Protein AF-A0A7S1SR36-F1 (afdb_monomer_lite)

Radius of gyration: 16.46 Å; chains: 1; bounding box: 47×17×50 Å

Structure (mmCIF, N/CA/C/O backbone):
data_AF-A0A7S1SR36-F1
#
_entry.id   AF-A0A7S1SR36-F1
#
loop_
_atom_site.group_PDB
_atom_site.id
_atom_site.type_symbol
_atom_site.label_atom_id
_atom_site.label_alt_id
_atom_site.label_comp_id
_atom_site.label_asym_id
_atom_site.label_entity_id
_atom_site.label_seq_id
_atom_site.pdbx_PDB_ins_code
_atom_site.Cartn_x
_atom_site.Cartn_y
_atom_site.Cartn_z
_atom_site.occupancy
_atom_site.B_iso_or_equiv
_atom_site.auth_seq_id
_atom_site.auth_comp_id
_atom_site.auth_asym_id
_atom_site.auth_atom_id
_atom_site.pdbx_PDB_model_num
ATOM 1 N N . ALA A 1 1 ? 13.743 -4.620 -22.579 1.00 56.44 1 ALA A N 1
ATOM 2 C CA . ALA A 1 1 ? 13.782 -4.910 -21.128 1.00 56.44 1 ALA A CA 1
ATOM 3 C C . ALA A 1 1 ? 13.180 -3.791 -20.261 1.00 56.44 1 ALA A C 1
ATOM 5 O O . ALA A 1 1 ? 12.606 -4.103 -19.230 1.00 56.44 1 ALA A O 1
ATOM 6 N N . SER A 1 2 ? 13.239 -2.511 -20.659 1.00 65.25 2 SER A N 1
ATOM 7 C CA . SER A 1 2 ? 12.809 -1.382 -19.806 1.00 65.25 2 SER A CA 1
ATOM 8 C C . SER A 1 2 ? 11.296 -1.246 -19.577 1.00 65.25 2 SER A C 1
ATOM 10 O O . SER A 1 2 ? 10.887 -0.747 -18.538 1.00 65.25 2 SER A O 1
ATOM 12 N N . VAL A 1 3 ? 10.448 -1.720 -20.499 1.00 70.69 3 VAL A N 1
ATOM 13 C CA . VAL A 1 3 ? 8.979 -1.575 -20.384 1.00 70.69 3 VAL A CA 1
ATOM 14 C C . VAL A 1 3 ? 8.396 -2.400 -19.229 1.00 70.69 3 VAL A C 1
ATOM 16 O O . VAL A 1 3 ? 7.473 -1.946 -18.558 1.00 70.69 3 VAL A O 1
ATOM 19 N N . GLY A 1 4 ? 8.970 -3.574 -18.939 1.00 77.50 4 GLY A N 1
ATOM 20 C CA . GLY A 1 4 ? 8.522 -4.421 -17.827 1.00 77.50 4 GLY A CA 1
ATOM 21 C C . GLY A 1 4 ? 8.720 -3.753 -16.465 1.00 77.50 4 GLY A C 1
ATOM 22 O O . GLY A 1 4 ? 7.802 -3.724 -15.653 1.00 77.50 4 GLY A O 1
ATOM 23 N N . TRP A 1 5 ? 9.880 -3.128 -16.248 1.00 78.06 5 TRP A N 1
ATOM 24 C CA . TRP A 1 5 ? 10.190 -2.417 -15.002 1.00 78.06 5 TRP A CA 1
ATOM 25 C C . TRP A 1 5 ? 9.323 -1.175 -14.789 1.00 78.06 5 TRP A C 1
ATOM 27 O O . TRP A 1 5 ? 8.958 -0.867 -13.658 1.00 78.06 5 TRP A O 1
ATOM 37 N N . ILE A 1 6 ? 8.928 -0.502 -15.873 1.00 78.50 6 ILE A N 1
ATOM 38 C CA . ILE A 1 6 ? 7.980 0.618 -15.811 1.00 78.50 6 ILE A CA 1
ATOM 39 C C . ILE A 1 6 ? 6.616 0.128 -15.316 1.00 78.50 6 ILE A C 1
ATOM 41 O O . ILE A 1 6 ? 6.017 0.760 -14.451 1.00 78.50 6 ILE A O 1
ATOM 45 N N . PHE A 1 7 ? 6.141 -1.017 -15.813 1.00 78.88 7 PHE A N 1
ATOM 46 C CA . PHE A 1 7 ? 4.869 -1.590 -15.375 1.00 78.88 7 PHE A CA 1
ATOM 47 C C . PHE A 1 7 ? 4.915 -2.057 -13.911 1.00 78.88 7 PHE A C 1
ATOM 49 O O . PHE A 1 7 ? 3.986 -1.795 -13.152 1.00 78.88 7 PHE A O 1
ATOM 56 N N . VAL A 1 8 ? 6.017 -2.684 -13.485 1.00 81.62 8 VAL A N 1
ATOM 57 C CA . VAL A 1 8 ? 6.217 -3.096 -12.083 1.00 81.62 8 VAL A CA 1
ATOM 58 C C . VAL A 1 8 ? 6.257 -1.885 -11.149 1.00 81.62 8 VAL A C 1
ATOM 60 O O . VAL A 1 8 ? 5.604 -1.909 -10.107 1.00 81.62 8 VAL A O 1
ATOM 63 N N . ASN A 1 9 ? 6.949 -0.805 -11.527 1.00 83.94 9 ASN A N 1
ATOM 64 C CA . ASN A 1 9 ? 6.946 0.426 -10.737 1.00 83.94 9 ASN A CA 1
ATOM 65 C C . ASN A 1 9 ? 5.551 1.058 -10.675 1.00 83.94 9 ASN A C 1
ATOM 67 O O . ASN A 1 9 ? 5.115 1.463 -9.601 1.00 83.94 9 ASN A O 1
ATOM 71 N N . LEU A 1 10 ? 4.840 1.100 -11.807 1.00 81.00 10 LEU A N 1
ATOM 72 C CA . LEU A 1 10 ? 3.485 1.640 -11.886 1.00 81.00 10 LEU A CA 1
ATOM 73 C C . LEU A 1 10 ? 2.566 0.921 -10.893 1.00 81.00 10 LEU A C 1
ATOM 75 O O . LEU A 1 10 ? 1.945 1.555 -10.044 1.00 81.00 10 LEU A O 1
ATOM 79 N N . VAL A 1 11 ? 2.524 -0.409 -10.964 1.00 82.19 11 VAL A N 1
ATOM 80 C CA . VAL A 1 11 ? 1.702 -1.234 -10.073 1.00 82.19 11 VAL A CA 1
ATOM 81 C C . VAL A 1 11 ? 2.157 -1.093 -8.619 1.00 82.19 11 VAL A C 1
ATOM 83 O O . VAL A 1 11 ? 1.322 -0.917 -7.734 1.00 82.19 11 VAL A O 1
ATOM 86 N N . GLY A 1 12 ? 3.468 -1.098 -8.365 1.00 83.50 12 GLY A N 1
ATOM 87 C CA . GLY A 1 12 ? 4.027 -0.896 -7.030 1.00 83.50 12 GLY A CA 1
ATOM 88 C C . GLY A 1 12 ? 3.593 0.433 -6.413 1.00 83.50 12 GLY A C 1
ATOM 89 O O . GLY A 1 12 ? 3.144 0.465 -5.269 1.00 83.50 12 GLY A O 1
ATOM 90 N N . SER A 1 13 ? 3.640 1.515 -7.187 1.00 83.75 13 SER A N 1
ATOM 91 C CA . SER A 1 13 ? 3.282 2.855 -6.727 1.00 83.75 13 SER A CA 1
ATOM 92 C C . SER A 1 13 ? 1.775 3.007 -6.482 1.00 83.75 13 SER A C 1
ATOM 94 O O . SER A 1 13 ? 1.371 3.680 -5.526 1.00 83.75 13 SER A O 1
ATOM 96 N N . VAL A 1 14 ? 0.929 2.317 -7.268 1.00 85.06 14 VAL A N 1
ATOM 97 C CA . VAL A 1 14 ? -0.511 2.177 -6.971 1.00 85.06 14 VAL A CA 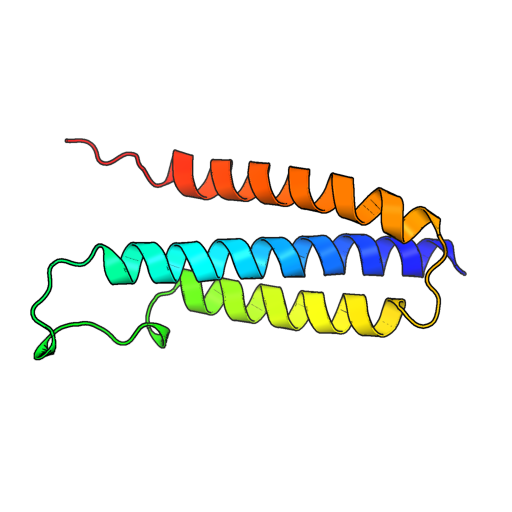1
ATOM 98 C C . VAL A 1 14 ? -0.701 1.481 -5.632 1.00 85.06 14 VAL A C 1
ATOM 100 O O . VAL A 1 14 ? -1.403 2.004 -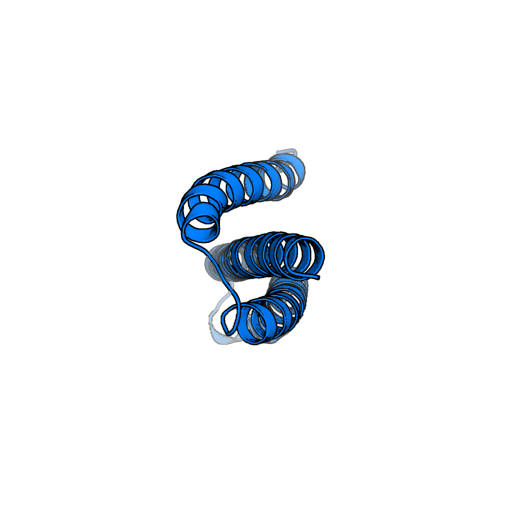4.771 1.00 85.06 14 VAL A O 1
ATOM 103 N N . CYS A 1 15 ? -0.038 0.347 -5.411 1.00 86.38 15 CYS A N 1
ATOM 104 C CA . CYS A 1 15 ? -0.130 -0.384 -4.150 1.00 86.38 15 CYS A CA 1
ATOM 105 C C . CYS A 1 15 ? 0.340 0.458 -2.953 1.00 86.38 15 CYS A C 1
ATOM 107 O O . CYS A 1 15 ? -0.334 0.477 -1.929 1.00 86.38 15 CYS A O 1
ATOM 109 N N . VAL A 1 16 ? 1.430 1.219 -3.075 1.00 88.38 16 VAL A N 1
ATOM 110 C CA . VAL A 1 16 ? 1.899 2.128 -2.011 1.00 88.38 16 VAL A CA 1
ATOM 111 C C . VAL A 1 16 ? 0.830 3.163 -1.656 1.00 88.38 16 VAL A C 1
ATOM 113 O O . VAL A 1 16 ? 0.469 3.299 -0.486 1.00 88.38 16 VAL A O 1
ATOM 116 N N . ASN A 1 17 ? 0.284 3.858 -2.655 1.00 86.56 17 ASN A N 1
ATOM 117 C CA . ASN A 1 17 ? -0.731 4.889 -2.438 1.00 86.56 17 ASN A CA 1
ATOM 118 C C . ASN A 1 17 ? -2.031 4.314 -1.860 1.00 86.56 17 ASN A C 1
ATOM 120 O O . ASN A 1 17 ? -2.602 4.871 -0.918 1.00 86.56 17 ASN A O 1
ATOM 124 N N . LEU A 1 18 ? -2.478 3.166 -2.375 1.00 85.44 18 LEU A N 1
ATOM 125 C CA . LEU A 1 18 ? -3.628 2.440 -1.843 1.00 85.44 18 LEU A CA 1
ATOM 126 C C . LEU A 1 18 ? -3.399 1.997 -0.400 1.00 85.44 18 LEU A C 1
ATOM 128 O O . LEU A 1 18 ? -4.261 2.217 0.445 1.00 85.44 18 LEU A O 1
ATOM 132 N N . GLY A 1 19 ? -2.235 1.421 -0.103 1.00 85.38 19 GLY A N 1
ATOM 133 C CA . GLY A 1 19 ? -1.863 0.987 1.237 1.00 85.38 19 GLY A CA 1
ATOM 134 C C . GLY A 1 19 ? -1.907 2.142 2.236 1.00 85.38 19 GLY A C 1
ATOM 135 O O . GLY A 1 19 ? -2.508 2.010 3.301 1.00 85.38 19 GLY A O 1
ATOM 136 N N . GLN A 1 20 ? -1.374 3.313 1.869 1.00 86.06 20 GLN A N 1
ATOM 137 C CA . GLN A 1 20 ? -1.449 4.517 2.705 1.00 86.06 20 GLN A CA 1
ATOM 138 C C . GLN A 1 20 ? -2.883 5.004 2.913 1.00 86.06 20 GLN A C 1
ATOM 140 O O . GLN A 1 20 ? -3.258 5.331 4.039 1.00 86.06 20 GLN A O 1
ATOM 145 N N . ASN A 1 21 ? -3.699 5.021 1.861 1.00 85.19 21 ASN A N 1
ATOM 146 C CA . ASN A 1 21 ? -5.105 5.404 1.960 1.00 85.19 21 ASN A CA 1
ATOM 147 C C . ASN A 1 21 ? -5.893 4.437 2.862 1.00 85.19 21 ASN A C 1
ATOM 149 O O . ASN A 1 21 ? -6.657 4.868 3.723 1.00 85.19 21 ASN A O 1
ATOM 153 N N . VAL A 1 22 ? -5.651 3.133 2.748 1.00 84.06 22 VAL A N 1
ATOM 154 C CA . VAL A 1 22 ? -6.286 2.103 3.581 1.00 84.06 22 VAL A CA 1
ATOM 155 C C . VAL A 1 22 ? -5.817 2.177 5.044 1.00 84.06 22 VAL A C 1
ATOM 157 O O . VAL A 1 22 ? -6.640 2.073 5.955 1.00 84.06 22 VAL A O 1
ATOM 160 N N . MET A 1 23 ? -4.530 2.436 5.300 1.00 85.56 23 MET A N 1
ATOM 161 C CA . MET A 1 23 ? -4.026 2.687 6.659 1.00 85.56 23 MET A CA 1
ATOM 162 C C . MET A 1 23 ? -4.671 3.933 7.279 1.00 85.56 23 MET A C 1
ATOM 164 O O . MET A 1 23 ? -5.100 3.886 8.433 1.00 85.56 23 MET A O 1
ATOM 168 N N . LYS A 1 24 ? -4.810 5.020 6.504 1.00 82.62 24 LYS A N 1
ATOM 169 C CA . LYS A 1 24 ? -5.526 6.235 6.931 1.00 82.62 24 LYS A CA 1
ATOM 170 C C . LYS A 1 24 ? -6.994 5.954 7.247 1.00 82.62 24 LYS A C 1
ATOM 172 O O . LYS A 1 24 ? -7.494 6.469 8.241 1.00 82.62 24 LYS A O 1
ATOM 177 N N . LEU A 1 25 ? -7.674 5.109 6.466 1.00 81.69 25 LEU A N 1
ATOM 178 C CA . LEU A 1 25 ? -9.040 4.676 6.783 1.00 81.69 25 LEU A CA 1
ATOM 179 C C . LEU A 1 25 ? -9.102 3.936 8.118 1.00 81.69 25 LEU A C 1
ATOM 181 O O . LEU A 1 25 ? -9.978 4.219 8.928 1.00 81.69 25 LEU A O 1
ATOM 185 N N . GLY A 1 26 ? -8.175 3.001 8.347 1.00 80.69 26 GLY A N 1
ATOM 186 C CA . GLY A 1 26 ? -8.072 2.275 9.611 1.00 80.69 26 GLY A CA 1
ATOM 187 C C . GLY A 1 26 ? -7.878 3.220 10.798 1.00 80.69 26 GLY A C 1
ATOM 188 O O . GLY A 1 26 ? -8.563 3.072 11.804 1.00 80.69 26 GLY A O 1
ATOM 189 N N . HIS A 1 27 ? -7.023 4.238 10.648 1.00 81.50 27 HIS A N 1
ATOM 190 C CA . HIS A 1 27 ? -6.848 5.289 11.652 1.00 81.50 27 HIS A CA 1
ATOM 191 C C . HIS A 1 27 ? -8.109 6.127 11.867 1.00 81.50 27 HIS A C 1
ATOM 193 O O . HIS A 1 27 ? -8.451 6.406 13.009 1.00 81.50 27 HIS A O 1
ATOM 199 N N . ASN A 1 28 ? -8.818 6.505 10.802 1.00 81.44 28 ASN A N 1
ATOM 200 C CA . ASN A 1 28 ? -10.037 7.299 10.930 1.00 81.44 28 ASN A CA 1
ATOM 201 C C . ASN A 1 28 ? -11.158 6.509 11.620 1.00 81.44 28 ASN A C 1
ATOM 203 O O . ASN A 1 28 ? -11.816 7.044 12.500 1.00 81.44 28 ASN A O 1
ATOM 207 N N . LYS A 1 29 ? -11.324 5.222 11.280 1.00 75.69 29 LYS A N 1
ATOM 208 C CA . LYS A 1 29 ? -12.267 4.323 11.967 1.00 75.69 29 LYS A CA 1
ATOM 209 C C . LYS A 1 29 ? -11.886 4.109 13.431 1.00 75.69 29 LYS A C 1
ATOM 211 O O . LYS A 1 29 ? -12.763 4.053 14.278 1.00 75.69 29 LYS A O 1
ATOM 216 N N . TRP A 1 30 ? -10.591 3.997 13.729 1.00 77.75 30 TRP A N 1
ATOM 217 C CA . TRP A 1 30 ? -10.105 3.914 15.106 1.00 77.75 30 TRP A CA 1
ATOM 218 C C . TRP A 1 30 ? -10.404 5.190 15.899 1.00 77.75 30 TRP A C 1
ATOM 220 O O . TRP A 1 30 ? -10.843 5.111 17.039 1.00 77.75 30 TRP A O 1
ATOM 230 N N . ALA A 1 31 ? -10.193 6.357 15.286 1.00 77.88 31 ALA A N 1
ATOM 231 C CA . ALA A 1 31 ? -10.435 7.654 15.909 1.00 77.88 31 ALA A CA 1
ATOM 232 C C . ALA A 1 31 ? -11.931 7.948 16.122 1.00 77.88 31 ALA A C 1
ATOM 234 O O . ALA A 1 31 ? -12.279 8.649 17.066 1.00 77.88 31 ALA A O 1
ATOM 235 N N . GLU A 1 32 ? -12.800 7.407 15.264 1.00 77.62 32 GLU A N 1
ATOM 236 C CA . GLU A 1 32 ? -14.264 7.541 15.336 1.00 77.62 32 GLU A CA 1
ATOM 237 C C . GLU A 1 32 ? -14.905 6.603 16.379 1.00 77.62 32 GLU A C 1
ATOM 239 O O . GLU A 1 32 ? -16.074 6.766 16.714 1.00 77.62 32 GLU A O 1
ATOM 244 N N . LEU A 1 33 ? -14.158 5.644 16.944 1.00 77.25 33 LEU A N 1
ATOM 245 C CA . LEU A 1 33 ? -14.641 4.841 18.070 1.00 77.25 33 LEU A CA 1
ATOM 246 C C . LEU A 1 33 ? -14.719 5.711 19.337 1.00 77.25 33 LEU A C 1
ATOM 248 O O . LEU A 1 33 ? -13.710 6.000 19.989 1.00 77.25 33 LEU A O 1
ATOM 252 N N . GLU A 1 34 ? -15.941 6.071 19.729 1.00 71.69 34 GLU A N 1
ATOM 253 C CA . GLU A 1 34 ? -16.281 6.725 21.004 1.00 71.69 34 GLU A CA 1
ATOM 254 C C . GLU A 1 34 ? -16.175 5.757 22.202 1.00 71.69 34 GLU A C 1
ATOM 256 O O . GLU A 1 34 ? -17.037 5.711 23.074 1.00 71.69 34 GLU A O 1
ATOM 261 N N . LEU A 1 35 ? -15.122 4.937 22.240 1.00 76.81 35 LEU A N 1
ATOM 262 C CA . LEU A 1 35 ? -14.843 4.045 23.362 1.00 76.81 35 LEU A CA 1
ATOM 263 C C . LEU A 1 35 ? -13.973 4.757 24.411 1.00 76.81 35 LEU A C 1
ATOM 265 O O . LEU A 1 35 ? -13.076 5.522 24.019 1.00 76.81 35 LEU A O 1
ATOM 269 N N . PRO A 1 36 ? -14.186 4.481 25.716 1.00 75.50 36 PRO A N 1
ATOM 270 C CA . PRO A 1 36 ? -13.277 4.889 26.784 1.00 75.50 36 PRO A CA 1
ATOM 271 C C . PRO A 1 36 ? -11.847 4.441 26.464 1.00 75.50 36 PRO A C 1
ATOM 273 O O . PRO A 1 36 ? -11.653 3.361 25.907 1.00 75.50 36 PRO A O 1
ATOM 276 N N . GLU A 1 37 ? -10.840 5.247 26.811 1.00 74.31 37 GLU A N 1
ATOM 277 C CA . GLU A 1 37 ? -9.434 4.989 26.443 1.00 74.31 37 GLU A CA 1
ATOM 278 C C . GLU A 1 37 ? -8.936 3.596 26.876 1.00 74.31 37 GLU A C 1
ATOM 280 O O . GLU A 1 37 ? -8.124 2.993 26.177 1.00 74.31 37 GLU A O 1
ATOM 285 N N . GLU A 1 38 ? -9.496 3.051 27.959 1.00 75.12 38 GLU A N 1
ATOM 286 C CA . GLU A 1 38 ? -9.182 1.726 28.507 1.00 75.12 38 GLU A CA 1
ATOM 287 C C . GLU A 1 38 ? -9.716 0.554 27.654 1.00 75.12 38 GLU A C 1
ATOM 289 O O . GLU A 1 38 ? -9.089 -0.502 27.591 1.00 75.12 38 GLU A O 1
ATOM 294 N N . GLU A 1 39 ? -10.831 0.742 26.937 1.00 75.38 39 GLU A N 1
ATOM 295 C CA . GLU A 1 39 ? -11.451 -0.283 26.077 1.00 75.38 39 GLU A CA 1
ATOM 296 C C . GLU A 1 39 ? -11.083 -0.128 24.594 1.00 75.38 39 GLU A C 1
ATOM 298 O O . GLU A 1 39 ? -11.471 -0.952 23.757 1.00 75.38 39 GLU A O 1
ATOM 303 N N . ARG A 1 40 ? -10.334 0.923 24.229 1.00 73.50 40 ARG A N 1
ATOM 304 C CA . ARG A 1 40 ? -9.973 1.175 22.832 1.00 73.50 40 ARG A CA 1
ATOM 305 C C . ARG A 1 40 ? -9.102 0.038 22.290 1.00 73.50 40 ARG A C 1
ATOM 307 O O . ARG A 1 40 ? -7.978 -0.163 22.756 1.00 73.50 40 ARG A O 1
ATOM 314 N N . PRO A 1 41 ? -9.560 -0.685 21.250 1.00 73.19 41 PRO A N 1
ATOM 315 C CA . PRO A 1 41 ? -8.775 -1.757 20.670 1.00 73.19 41 PRO A CA 1
ATOM 316 C C . PRO A 1 41 ? -7.515 -1.187 20.025 1.00 73.19 41 PRO A C 1
ATOM 318 O O . PRO A 1 41 ? -7.505 -0.090 19.461 1.00 73.19 41 PRO A O 1
ATOM 321 N N . ASN A 1 42 ? -6.436 -1.959 20.077 1.00 77.31 42 ASN A N 1
ATOM 322 C CA . ASN A 1 42 ? -5.171 -1.551 19.490 1.00 77.31 42 ASN A CA 1
ATOM 323 C C . ASN A 1 42 ? -5.339 -1.371 17.971 1.00 77.31 42 ASN A C 1
ATOM 325 O O . ASN A 1 42 ? -5.907 -2.235 17.302 1.00 77.31 42 ASN A O 1
ATOM 329 N N . ILE A 1 43 ? -4.812 -0.285 17.400 1.00 73.06 43 ILE A N 1
ATOM 330 C CA . ILE A 1 43 ? -4.991 0.053 15.973 1.00 73.06 43 ILE A CA 1
ATOM 331 C C . ILE A 1 43 ? -4.490 -1.053 15.036 1.00 73.06 43 ILE A C 1
ATOM 333 O O . ILE A 1 43 ? -5.017 -1.273 13.947 1.00 73.06 43 ILE A O 1
ATOM 337 N N . LYS A 1 44 ? -3.510 -1.822 15.524 1.00 71.62 44 LYS A N 1
ATOM 338 C CA . LYS A 1 44 ? -2.947 -2.997 14.863 1.00 71.62 44 LYS A CA 1
ATOM 339 C C . LYS A 1 44 ? -3.963 -4.130 14.688 1.00 71.62 44 LYS A C 1
ATOM 341 O O . LYS A 1 44 ? -3.790 -4.935 13.786 1.00 71.62 44 LYS A O 1
ATOM 346 N N . CYS A 1 45 ? -5.008 -4.213 15.504 1.00 69.94 45 CYS A N 1
ATOM 347 C CA . CYS A 1 45 ? -6.048 -5.237 15.379 1.00 69.94 45 CYS A CA 1
ATOM 348 C C . CYS A 1 45 ? -7.095 -4.890 14.308 1.00 69.94 45 CYS A C 1
ATOM 350 O O . CYS A 1 45 ? -7.886 -5.749 13.919 1.00 69.94 45 CYS A O 1
ATOM 352 N N . ILE A 1 46 ? -7.104 -3.653 13.797 1.00 77.56 46 ILE A N 1
ATOM 353 C CA . ILE A 1 46 ? -8.033 -3.244 12.745 1.00 77.56 46 ILE A CA 1
ATOM 354 C C . ILE A 1 46 ? -7.612 -3.891 11.429 1.00 77.56 46 ILE A C 1
ATOM 356 O O . ILE A 1 46 ? -6.539 -3.625 10.883 1.00 77.56 46 ILE A O 1
ATOM 360 N N . ARG A 1 47 ? -8.498 -4.728 10.886 1.00 73.00 47 ARG A N 1
ATOM 361 C CA . ARG A 1 47 ? -8.234 -5.508 9.673 1.00 73.00 47 ARG A CA 1
ATOM 362 C C . ARG A 1 47 ? -7.908 -4.627 8.467 1.00 73.00 47 ARG A C 1
ATOM 364 O O . ARG A 1 47 ? -7.007 -4.962 7.707 1.00 73.00 47 ARG A O 1
ATOM 371 N N . GLN A 1 48 ? -8.575 -3.481 8.323 1.00 76.62 48 GLN A N 1
ATOM 372 C CA . GLN A 1 48 ? -8.268 -2.513 7.269 1.00 76.62 48 GLN A CA 1
ATOM 373 C C . GLN A 1 48 ? -6.835 -1.983 7.408 1.00 76.62 48 GLN A C 1
ATOM 375 O O . GLN A 1 48 ? -6.104 -1.958 6.428 1.00 76.62 4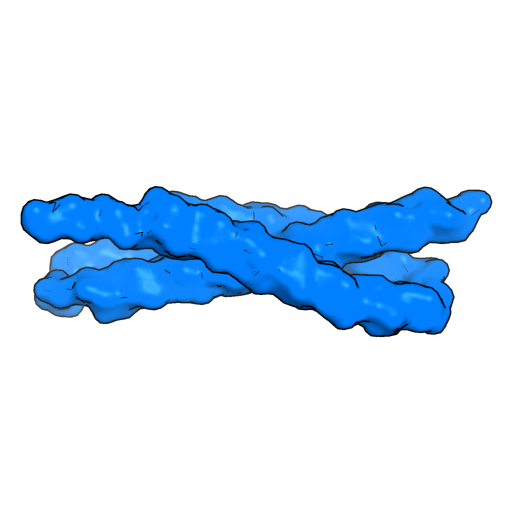8 GLN A O 1
ATOM 380 N N . TRP A 1 49 ? -6.389 -1.645 8.620 1.00 81.38 49 TRP A N 1
ATOM 381 C CA . TRP A 1 49 ? -5.029 -1.156 8.851 1.00 81.38 49 TRP A CA 1
ATOM 382 C C . TRP A 1 49 ? -3.968 -2.212 8.508 1.00 81.38 49 TRP A C 1
ATOM 384 O O . TRP A 1 49 ? -3.024 -1.910 7.782 1.00 81.38 49 TRP A O 1
ATOM 394 N N . GLN A 1 50 ? -4.171 -3.466 8.929 1.00 82.19 50 GLN A N 1
ATOM 395 C CA . GLN A 1 50 ? -3.286 -4.592 8.595 1.00 82.19 50 GLN A CA 1
ATOM 396 C C . GLN A 1 50 ? -3.172 -4.818 7.082 1.00 82.19 50 GLN A C 1
ATOM 398 O O . GLN A 1 50 ? -2.069 -4.944 6.552 1.00 82.19 50 GLN A O 1
ATOM 403 N N . ILE A 1 51 ? -4.305 -4.809 6.371 1.00 83.00 51 ILE A N 1
ATOM 404 C CA . ILE A 1 51 ? -4.325 -4.930 4.907 1.00 83.00 51 ILE A CA 1
ATOM 405 C C . ILE A 1 51 ? -3.558 -3.764 4.271 1.00 83.00 51 ILE A C 1
ATOM 407 O O . ILE A 1 51 ? -2.743 -3.980 3.376 1.00 83.00 51 ILE A O 1
ATOM 411 N N . GLY A 1 52 ? -3.761 -2.540 4.767 1.00 83.56 52 GLY A N 1
ATOM 412 C CA . GLY A 1 52 ? -3.042 -1.357 4.300 1.00 83.56 52 GLY A CA 1
ATOM 413 C C . GLY A 1 52 ? -1.525 -1.476 4.462 1.00 83.56 52 GLY A C 1
ATOM 414 O O . GLY A 1 52 ? -0.795 -1.167 3.524 1.00 83.56 52 GLY A O 1
ATOM 415 N N . VAL A 1 53 ? -1.052 -1.988 5.603 1.00 85.44 53 VAL A N 1
ATOM 416 C CA . VAL A 1 53 ? 0.380 -2.213 5.874 1.00 85.44 53 VAL A CA 1
ATOM 417 C C . VAL A 1 53 ? 0.976 -3.245 4.914 1.00 85.44 53 VAL A C 1
ATOM 419 O O . VAL A 1 53 ? 2.026 -2.995 4.322 1.00 85.44 53 VAL A O 1
ATOM 422 N N . VAL A 1 54 ? 0.308 -4.383 4.706 1.00 88.00 54 VAL A N 1
ATOM 423 C CA . VAL A 1 54 ? 0.799 -5.442 3.803 1.00 88.00 54 VAL A CA 1
ATOM 424 C C . VAL A 1 54 ? 0.879 -4.943 2.357 1.00 88.00 54 VAL A C 1
ATOM 426 O O . VAL A 1 54 ? 1.882 -5.157 1.669 1.00 88.00 54 VAL A O 1
ATOM 429 N N . VAL A 1 55 ? -0.150 -4.231 1.895 1.00 86.38 55 VAL A N 1
ATOM 430 C CA . VAL A 1 55 ? -0.203 -3.663 0.539 1.00 86.38 55 VAL A CA 1
ATOM 431 C C . VAL A 1 55 ? 0.829 -2.538 0.364 1.00 86.38 55 VAL A C 1
ATOM 433 O O . VAL A 1 55 ? 1.485 -2.458 -0.673 1.00 86.38 55 VAL A O 1
ATOM 436 N N . PHE A 1 56 ? 1.047 -1.718 1.395 1.00 87.44 56 PHE A N 1
ATOM 437 C CA . PHE A 1 56 ? 2.058 -0.661 1.386 1.00 87.44 56 PHE A CA 1
ATOM 438 C C . PHE A 1 56 ? 3.482 -1.215 1.295 1.00 87.44 56 PHE A C 1
ATOM 440 O O . PHE A 1 56 ? 4.259 -0.768 0.454 1.00 87.44 56 PHE A O 1
ATOM 447 N N . ILE A 1 57 ? 3.826 -2.203 2.128 1.00 88.50 57 ILE A N 1
ATOM 448 C CA . ILE A 1 57 ? 5.175 -2.785 2.148 1.00 88.50 57 ILE A CA 1
ATOM 449 C C . ILE A 1 57 ? 5.458 -3.519 0.835 1.00 88.50 57 ILE A C 1
ATOM 451 O O . ILE A 1 57 ? 6.503 -3.298 0.225 1.00 88.50 57 ILE A O 1
ATOM 455 N N . SER A 1 58 ? 4.520 -4.345 0.362 1.00 86.88 58 SER A N 1
ATOM 456 C CA . SER A 1 58 ? 4.685 -5.071 -0.905 1.00 86.88 58 SER A CA 1
ATOM 457 C C . SER A 1 58 ? 4.828 -4.126 -2.104 1.00 86.88 58 SER A C 1
ATOM 459 O O . SER A 1 58 ? 5.737 -4.299 -2.919 1.00 86.88 58 SER A O 1
ATOM 461 N N . GLY A 1 59 ? 4.002 -3.077 -2.176 1.00 84.69 59 GLY A N 1
ATOM 462 C CA . GLY A 1 59 ? 4.127 -2.031 -3.190 1.00 84.69 59 GLY A CA 1
ATOM 463 C C . GLY A 1 59 ? 5.445 -1.262 -3.086 1.00 84.69 59 GLY A C 1
ATOM 464 O O . GLY A 1 59 ? 6.082 -0.978 -4.101 1.00 84.69 59 GLY A O 1
ATOM 465 N N . GLY A 1 60 ? 5.884 -0.957 -1.863 1.00 84.81 60 GLY A N 1
ATOM 466 C CA . GLY A 1 60 ? 7.109 -0.208 -1.592 1.00 84.81 60 GLY A CA 1
ATOM 467 C C . GLY A 1 60 ? 8.350 -0.942 -2.080 1.00 84.81 60 GLY A C 1
ATOM 468 O O . GLY A 1 60 ? 9.177 -0.351 -2.769 1.00 84.81 60 GLY A O 1
ATOM 469 N N . VAL A 1 61 ? 8.438 -2.248 -1.815 1.00 87.31 61 VAL A N 1
ATOM 470 C CA . VAL A 1 61 ? 9.537 -3.095 -2.301 1.00 87.31 61 VAL A CA 1
ATOM 471 C C . VAL A 1 61 ? 9.551 -3.155 -3.832 1.00 87.31 61 VAL A C 1
ATOM 473 O O . VAL A 1 61 ? 10.596 -2.939 -4.443 1.00 87.31 61 VAL A O 1
ATOM 476 N N . ALA A 1 62 ? 8.397 -3.373 -4.472 1.00 84.00 62 ALA A N 1
ATOM 477 C CA . ALA A 1 62 ? 8.298 -3.425 -5.935 1.00 84.00 62 ALA A CA 1
ATOM 478 C C . ALA A 1 62 ? 8.689 -2.092 -6.604 1.00 84.00 62 ALA A C 1
ATOM 480 O O . ALA A 1 62 ? 9.387 -2.067 -7.624 1.00 84.00 62 ALA A O 1
ATOM 481 N N . THR A 1 63 ? 8.283 -0.973 -6.001 1.00 83.31 63 THR A N 1
ATOM 482 C CA . THR A 1 63 ? 8.613 0.374 -6.481 1.00 83.31 63 THR A CA 1
ATOM 483 C C . THR A 1 63 ? 10.103 0.667 -6.297 1.00 83.31 63 THR A C 1
ATOM 485 O O . THR A 1 63 ? 10.752 1.142 -7.228 1.00 83.31 63 THR A O 1
ATOM 488 N N . PHE A 1 64 ? 10.667 0.311 -5.137 1.00 82.88 64 PHE A N 1
ATOM 489 C CA . PHE A 1 64 ? 12.081 0.500 -4.811 1.00 82.88 64 PHE A CA 1
ATOM 490 C C . PHE A 1 64 ? 13.009 -0.248 -5.770 1.00 82.88 64 PHE A C 1
ATOM 492 O O . PHE A 1 64 ? 13.936 0.348 -6.313 1.00 82.88 64 PHE A O 1
ATOM 499 N N . LEU A 1 65 ? 12.705 -1.516 -6.065 1.00 83.06 65 LEU A N 1
ATOM 500 C CA . LEU A 1 65 ? 13.460 -2.312 -7.040 1.00 83.06 65 LEU A CA 1
ATOM 501 C C . LEU A 1 65 ? 13.436 -1.700 -8.447 1.00 83.06 65 LEU A C 1
ATOM 503 O O . LEU A 1 65 ? 14.373 -1.874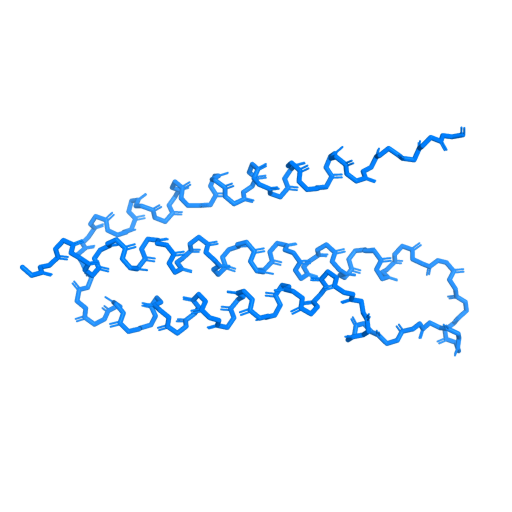 -9.222 1.00 83.06 65 LEU A O 1
ATOM 507 N N . SER A 1 66 ? 12.383 -0.954 -8.770 1.00 77.56 66 SER A N 1
ATOM 508 C CA . SER A 1 66 ? 12.200 -0.382 -10.100 1.00 77.56 66 SER A CA 1
ATOM 509 C C . SER A 1 66 ? 12.758 1.045 -10.237 1.00 77.56 66 SER A C 1
ATOM 511 O O . SER A 1 66 ? 13.003 1.492 -11.357 1.00 77.56 66 SER A O 1
ATOM 513 N N . PHE A 1 67 ? 13.009 1.762 -9.132 1.00 71.62 67 PHE A N 1
ATOM 514 C CA . PHE A 1 67 ? 13.562 3.126 -9.167 1.00 71.62 67 PHE A CA 1
ATOM 515 C C . PHE A 1 67 ? 14.986 3.192 -9.728 1.00 71.62 67 PHE A C 1
ATOM 517 O O . PHE A 1 67 ? 15.334 4.192 -10.351 1.00 71.62 67 PHE A O 1
ATOM 524 N N . GLY A 1 68 ? 15.778 2.122 -9.597 1.00 73.69 68 GLY A N 1
ATOM 525 C CA . GLY A 1 68 ? 17.122 2.046 -10.186 1.00 73.69 68 GLY A CA 1
ATOM 526 C C . GLY A 1 68 ? 17.151 2.126 -11.719 1.00 73.69 68 GLY A C 1
ATOM 527 O O . GLY A 1 68 ? 18.213 2.330 -12.297 1.00 73.69 68 GLY A O 1
ATOM 528 N N . TYR A 1 69 ? 15.994 1.998 -12.380 1.00 68.75 69 TYR A N 1
ATOM 529 C CA . TYR A 1 69 ? 15.869 1.947 -13.838 1.00 68.75 69 TYR A CA 1
ATOM 530 C C . TYR A 1 69 ? 14.813 2.915 -14.399 1.00 68.75 69 TYR A C 1
ATOM 532 O O . TYR A 1 69 ? 14.438 2.800 -15.568 1.00 68.75 69 TYR A O 1
ATOM 540 N N . ALA A 1 70 ? 14.289 3.838 -13.585 1.00 62.22 70 ALA A N 1
ATOM 541 C CA . ALA A 1 70 ? 13.085 4.593 -13.920 1.00 62.22 70 ALA A CA 1
ATOM 542 C C . ALA A 1 70 ? 13.343 5.841 -14.800 1.00 62.22 70 ALA A C 1
ATOM 544 O O . ALA A 1 70 ? 14.077 6.740 -14.392 1.00 62.22 70 ALA A O 1
ATOM 545 N N . PRO A 1 71 ? 12.700 5.949 -15.980 1.00 65.50 71 PRO A N 1
ATOM 546 C CA . PRO A 1 71 ? 12.755 7.135 -16.838 1.00 65.50 71 PRO A CA 1
ATOM 547 C C . PRO A 1 71 ? 11.735 8.222 -16.437 1.00 65.50 71 PRO A C 1
ATOM 549 O O . PRO A 1 71 ? 10.781 7.961 -15.709 1.00 65.50 71 PRO A O 1
ATOM 552 N N . GLN A 1 72 ? 11.888 9.436 -16.984 1.00 68.25 72 GLN A N 1
ATOM 553 C CA . GLN A 1 72 ? 11.058 10.630 -16.710 1.00 68.25 72 GLN A CA 1
ATOM 554 C C . GLN A 1 72 ? 9.536 10.410 -16.847 1.00 68.25 72 GLN A C 1
ATOM 556 O O . GLN A 1 72 ? 8.747 11.049 -16.152 1.00 68.25 72 GLN A O 1
ATOM 561 N N . SER A 1 73 ? 9.101 9.484 -17.707 1.00 72.25 73 SER A N 1
ATOM 562 C CA . SER A 1 73 ? 7.688 9.101 -17.853 1.00 72.25 73 SER A CA 1
ATOM 563 C C . SER A 1 73 ? 7.076 8.551 -16.561 1.00 72.25 73 SER A C 1
ATOM 565 O O . SER A 1 73 ? 5.864 8.645 -16.370 1.00 72.25 73 SER A O 1
ATOM 567 N N . LEU A 1 74 ? 7.903 8.049 -15.640 1.00 69.06 74 LEU A N 1
ATOM 568 C CA . LEU A 1 74 ? 7.462 7.606 -14.327 1.00 69.06 74 LEU A CA 1
ATOM 569 C C . LEU A 1 74 ? 6.857 8.752 -13.510 1.00 69.06 74 LEU A C 1
ATOM 571 O O . LEU A 1 74 ? 5.827 8.568 -12.869 1.00 69.06 74 LEU A O 1
ATOM 575 N N . LEU A 1 75 ? 7.444 9.951 -13.584 1.00 69.88 75 LEU A N 1
ATOM 576 C CA . LEU A 1 75 ? 6.952 11.123 -12.858 1.00 69.88 75 LEU A CA 1
ATOM 577 C C . LEU A 1 75 ? 5.527 11.499 -13.295 1.00 69.88 75 LEU A C 1
ATOM 579 O O . LEU A 1 75 ? 4.689 11.842 -12.466 1.00 69.88 75 LEU A O 1
ATOM 583 N N . SER A 1 76 ? 5.239 11.376 -14.594 1.00 73.31 76 SER A N 1
ATOM 584 C CA . SER A 1 76 ? 3.897 11.597 -15.145 1.00 73.31 76 SER A CA 1
ATOM 585 C C . SER A 1 76 ? 2.911 10.513 -14.695 1.00 73.31 76 SER A C 1
ATOM 587 O O . SER A 1 76 ? 1.771 10.823 -14.349 1.00 73.31 76 SER A O 1
ATOM 589 N N . ALA A 1 77 ? 3.361 9.259 -14.612 1.00 71.88 77 ALA A N 1
ATOM 590 C CA . ALA A 1 77 ? 2.539 8.146 -14.155 1.00 71.88 77 ALA A CA 1
ATOM 591 C C . ALA A 1 77 ? 2.120 8.272 -12.677 1.00 71.88 77 ALA A C 1
ATOM 593 O O . ALA A 1 77 ? 0.991 7.914 -12.340 1.00 71.88 77 ALA A O 1
ATOM 594 N N . LEU A 1 78 ? 2.971 8.833 -11.806 1.00 73.44 78 LEU A N 1
ATOM 595 C CA . LEU A 1 78 ? 2.644 9.060 -10.388 1.00 73.44 78 LEU A CA 1
ATOM 596 C C . LEU A 1 78 ? 1.365 9.899 -10.203 1.00 73.44 78 LEU A C 1
ATOM 598 O O . LEU A 1 78 ? 0.560 9.605 -9.319 1.00 73.44 78 LEU A O 1
ATOM 602 N N . GLY A 1 79 ? 1.128 10.893 -11.067 1.00 74.00 79 GLY A N 1
ATOM 603 C CA . GLY A 1 79 ? -0.093 11.705 -11.032 1.00 74.00 79 GLY A CA 1
ATOM 604 C C . GLY A 1 79 ? -1.361 10.895 -11.330 1.00 74.00 79 GLY A C 1
ATOM 605 O O . GLY A 1 79 ? -2.358 11.001 -10.613 1.00 74.00 79 GLY A O 1
ATOM 606 N N . SER A 1 80 ? -1.319 10.024 -12.342 1.00 78.25 80 SER A N 1
ATOM 607 C CA . SER A 1 80 ? -2.433 9.123 -12.670 1.00 78.25 80 SER A CA 1
ATOM 608 C C . SER A 1 80 ? -2.674 8.079 -11.576 1.00 78.25 80 SER A C 1
ATOM 610 O O . SER A 1 80 ? -3.818 7.766 -11.252 1.00 78.25 80 SER A O 1
ATOM 612 N N . ILE A 1 81 ? -1.606 7.572 -10.959 1.00 79.50 81 ILE A N 1
ATOM 613 C CA . ILE A 1 81 ? -1.665 6.602 -9.860 1.00 79.50 81 ILE A CA 1
ATOM 614 C C . ILE A 1 81 ? -2.384 7.173 -8.633 1.00 79.50 81 ILE A C 1
ATOM 616 O O . ILE A 1 81 ? -3.204 6.483 -8.018 1.00 79.50 81 ILE A O 1
ATOM 620 N N . GLN A 1 82 ? -2.115 8.435 -8.293 1.00 77.44 82 GLN A N 1
ATOM 621 C CA . GLN A 1 82 ? -2.798 9.130 -7.204 1.00 77.44 82 GLN A CA 1
ATOM 622 C C . GLN A 1 82 ? -4.308 9.207 -7.457 1.00 77.44 82 GLN A C 1
ATOM 624 O O . GLN A 1 82 ? -5.106 8.967 -6.550 1.00 77.44 82 GLN A O 1
ATOM 629 N N . PHE A 1 83 ? -4.706 9.491 -8.701 1.00 80.81 83 PHE A N 1
ATOM 630 C CA . PHE A 1 83 ? -6.113 9.539 -9.089 1.00 80.81 83 PHE A CA 1
ATOM 631 C C . PHE A 1 83 ? -6.790 8.169 -8.957 1.00 80.81 83 PHE A C 1
ATOM 633 O O . PHE A 1 83 ? -7.829 8.065 -8.306 1.00 80.81 83 PHE A O 1
ATOM 640 N N . VAL A 1 84 ? -6.179 7.102 -9.485 1.00 81.38 84 VAL A N 1
ATOM 641 C CA . VAL A 1 84 ? -6.706 5.732 -9.334 1.00 81.38 84 VAL A CA 1
ATOM 642 C C . VAL A 1 84 ? -6.823 5.358 -7.855 1.00 81.38 84 VAL A C 1
ATOM 644 O O . VAL A 1 84 ? -7.844 4.822 -7.428 1.00 81.38 84 VAL A O 1
ATOM 647 N N . SER A 1 85 ? -5.820 5.708 -7.050 1.00 79.38 85 SER A N 1
ATOM 648 C CA . SER A 1 85 ? -5.821 5.424 -5.613 1.00 79.38 85 SER A CA 1
ATOM 649 C C . SER A 1 85 ? -6.925 6.167 -4.863 1.00 79.38 85 SER A C 1
ATOM 651 O O . SER A 1 85 ? -7.530 5.607 -3.949 1.00 79.38 85 SER A O 1
ATOM 653 N N . ASN A 1 86 ? -7.236 7.397 -5.274 1.00 81.12 86 ASN A N 1
ATOM 654 C CA . ASN A 1 86 ? -8.364 8.157 -4.745 1.00 81.12 86 ASN A CA 1
ATOM 655 C C . ASN A 1 86 ? -9.712 7.552 -5.160 1.00 81.12 86 ASN A C 1
ATOM 657 O O . ASN A 1 86 ? -10.612 7.490 -4.331 1.00 81.12 86 ASN A O 1
ATOM 661 N N . VAL A 1 87 ? -9.861 7.062 -6.396 1.00 80.38 87 VAL A N 1
ATOM 662 C CA . VAL A 1 87 ? -11.100 6.414 -6.874 1.00 80.38 87 VAL A CA 1
ATOM 663 C C . VAL A 1 87 ? -11.351 5.077 -6.174 1.00 80.38 87 VAL A C 1
ATOM 665 O O . VAL A 1 87 ? -12.483 4.782 -5.789 1.00 80.38 87 VAL A O 1
ATOM 668 N N . VAL A 1 88 ? -10.312 4.266 -5.973 1.00 73.31 88 VAL A N 1
ATOM 669 C CA . VAL A 1 88 ? -10.419 3.001 -5.231 1.00 73.31 88 VAL A CA 1
ATOM 670 C C . VAL A 1 88 ? -10.712 3.273 -3.761 1.00 73.31 88 VAL A C 1
ATOM 672 O O . VAL A 1 88 ? -11.592 2.633 -3.194 1.00 73.31 88 VAL A O 1
ATOM 675 N N . PHE A 1 89 ? -10.040 4.254 -3.152 1.00 72.44 89 PHE A N 1
ATOM 676 C CA . PHE A 1 89 ? -10.354 4.679 -1.791 1.00 72.44 89 PHE A CA 1
ATOM 677 C C . PHE A 1 89 ? -11.794 5.180 -1.676 1.00 72.44 89 PHE A C 1
ATOM 679 O O . PHE A 1 89 ? -12.512 4.735 -0.790 1.00 72.44 89 PHE A O 1
ATOM 686 N N . ALA A 1 90 ? -12.250 6.030 -2.599 1.00 73.19 90 ALA A N 1
ATOM 687 C CA . ALA A 1 90 ? -13.639 6.461 -2.664 1.00 73.19 90 ALA A CA 1
ATOM 688 C C . ALA A 1 90 ? -14.575 5.260 -2.833 1.00 73.19 90 ALA A C 1
ATOM 690 O O . ALA A 1 90 ? -15.570 5.179 -2.138 1.00 73.19 90 ALA A O 1
ATOM 691 N N . SER A 1 91 ? -14.241 4.275 -3.666 1.00 68.38 91 SER A N 1
ATOM 692 C CA . SER A 1 91 ? -15.060 3.068 -3.822 1.00 68.38 91 SER A CA 1
ATOM 693 C C . SER A 1 91 ? -15.123 2.229 -2.544 1.00 68.38 91 SER A C 1
ATOM 695 O O . SER A 1 91 ? -16.200 1.757 -2.198 1.00 68.38 91 SER A O 1
ATOM 697 N N . PHE A 1 92 ? -14.013 2.061 -1.819 1.00 66.44 92 PHE A N 1
ATOM 698 C CA . PHE A 1 92 ? -13.987 1.338 -0.544 1.00 66.44 92 PHE A CA 1
ATOM 699 C C . PHE A 1 92 ? -14.720 2.107 0.561 1.00 66.44 92 PHE A C 1
ATOM 701 O O . PHE A 1 92 ? -15.580 1.544 1.227 1.00 66.44 92 PHE A O 1
ATOM 708 N N . VAL A 1 93 ? -14.442 3.400 0.730 1.00 64.06 93 VAL A N 1
ATOM 709 C CA . VAL A 1 93 ? -15.057 4.242 1.769 1.00 64.06 93 VAL A CA 1
ATOM 710 C C . VAL A 1 93 ? -16.535 4.496 1.495 1.00 64.06 93 VAL A C 1
ATOM 712 O O . VAL A 1 93 ? -17.346 4.424 2.412 1.00 64.06 93 VAL A O 1
ATOM 715 N N . LEU A 1 94 ? -16.906 4.775 0.246 1.00 61.69 94 LEU A N 1
ATOM 716 C CA . LEU A 1 94 ? -18.277 5.107 -0.134 1.00 61.69 94 LEU A CA 1
ATOM 717 C C . LEU A 1 94 ? -19.170 3.861 -0.238 1.00 61.69 94 LEU A C 1
ATOM 719 O O . LEU A 1 94 ? -20.367 3.984 -0.008 1.00 61.69 94 LEU A O 1
ATOM 723 N N . LYS A 1 95 ? -18.625 2.659 -0.505 1.00 55.34 95 LYS A N 1
ATOM 724 C CA . LYS A 1 95 ? -19.404 1.405 -0.412 1.00 55.34 95 LYS A CA 1
ATOM 725 C C . LYS A 1 95 ? -19.508 0.830 1.002 1.00 55.34 95 LYS A C 1
ATOM 727 O O . LYS A 1 95 ? -20.428 0.058 1.242 1.00 55.34 95 LYS A O 1
ATOM 732 N N . GLU A 1 96 ? -18.617 1.180 1.930 1.00 47.69 96 GLU A N 1
ATOM 733 C CA . GLU A 1 96 ? -18.722 0.736 3.333 1.00 47.69 96 GLU A CA 1
ATOM 734 C C . GLU A 1 96 ? -19.505 1.732 4.215 1.00 47.69 96 GLU A C 1
ATOM 736 O O . GLU A 1 96 ? -19.963 1.357 5.288 1.00 47.69 96 GLU A O 1
ATOM 741 N N . LYS A 1 97 ? -19.735 2.977 3.761 1.00 46.81 97 LYS A N 1
ATOM 742 C CA . LYS A 1 97 ? -20.585 3.979 4.439 1.00 46.81 97 LYS A CA 1
ATOM 743 C C . LYS A 1 97 ? -22.062 3.894 4.044 1.00 46.81 97 LYS A C 1
ATOM 745 O O . LYS A 1 97 ? -22.731 4.913 3.892 1.00 46.81 97 LYS A O 1
ATOM 750 N N . VAL A 1 98 ? -22.603 2.686 3.938 1.00 41.16 98 VAL A N 1
ATOM 751 C CA . VAL A 1 98 ? -24.035 2.523 4.189 1.00 41.16 98 VAL A CA 1
ATOM 752 C C . VAL A 1 98 ? -24.183 2.209 5.675 1.00 41.16 98 VAL A C 1
ATOM 754 O O . VAL A 1 98 ? -24.457 1.080 6.066 1.00 41.16 98 VAL A O 1
ATOM 757 N N . THR A 1 99 ? -24.000 3.228 6.518 1.00 47.38 99 THR A N 1
ATOM 758 C CA . THR A 1 99 ? -24.739 3.256 7.781 1.00 47.38 99 THR A CA 1
ATOM 759 C C . THR A 1 99 ? -26.198 3.418 7.367 1.00 47.38 99 THR A C 1
ATOM 761 O O . THR A 1 99 ? -26.666 4.532 7.131 1.00 47.38 99 THR A O 1
ATOM 764 N N . LEU A 1 100 ? -26.885 2.289 7.156 1.00 42.44 100 LEU A N 1
ATOM 765 C CA . LEU A 1 100 ? -28.339 2.254 7.239 1.00 42.44 100 LEU A CA 1
ATOM 766 C C . LEU A 1 100 ? -28.656 2.737 8.652 1.00 42.44 100 LEU A C 1
ATOM 768 O O . LEU A 1 100 ? -28.295 2.092 9.635 1.00 42.44 100 LEU A O 1
ATOM 772 N N . ARG A 1 101 ? -29.180 3.956 8.693 1.00 38.31 101 ARG A N 1
ATOM 773 C CA . ARG A 1 101 ? -29.690 4.625 9.879 1.00 38.31 101 ARG A CA 1
ATOM 774 C C . ARG A 1 101 ? -30.806 3.810 10.519 1.00 38.31 101 ARG A C 1
ATOM 776 O O . ARG A 1 101 ? -31.573 3.188 9.749 1.00 38.31 101 ARG A O 1
#

Sequence (101 aa):
ASVGWIFVNLVGSVCVNLGQNVMKLGHNKWAELELPEEERPNIKCIRQWQIGVVVFISGGVATFLSFGYAPQSLLSALGSIQFVSNVVFASFVLKEKVTLR

Organism: NCBI:txid63592

Secondary structure (DSSP, 8-state):
-HHHHHHHHHHHHHHHHHHHHHHHHHHHHHHT----TTTPPPGGG-HHHHHHHHHHHHHHHHHHHHHTT--THHHHHHHHHHHHHHHHHHHHHHHH-----

Foldseek 3Di:
DLVVLLVLLLQLLLLQLLLVLLLVVLVVVLVPPPDDPVPRDDSCPRPSNVSSVVSNVSSVVSNVVSVVRDDPVSVVSSVVSNVVSVVVSCVVVVVVPPPVD

pLDDT: mean 75.64, std 10.61, range [38.31, 88.5]

InterPro domains:
  IPR008521 Magnesium transporter NIPA [PF05653] (10-99)
  IPR008521 Magnesium transporter NIPA [PTHR12570] (6-100)

=== Feature glossary ===
Key to the feature types in this record:

— What the protein is —

Primary structure: the covalent order of the twenty standard amino acids along the backbone. Two proteins with the same sequence will (almost always) fold to the same structure; two with 30% identity often share a fold but not the details.

Database cross-references. InterPro integrates a dozen domain/family signature databases into unified entries with residue-range hits. GO terms attach function/process/location labels with evidence codes. CATH codes position the fold in a four-level structural taxonomy. Organism is the NCBI-taxonomy species name.

— Where its atoms are —

The mmCIF block holds the 3D Cartesian coordinates of each backbone atom (N, Cα, C, O) in ångströms. mmCIF is the PDB's canonical archive format — a tagged-loop text representation of the atomic model.

Six rendered views show the 3D structure from the faces of a cube — i.e. along ±x, ±y, ±z. Rendering representation is drawn randomly per protein from cartoon (secondary-structure ribbons), sticks (backbone bonds), or molecular surface; coloring is either N→C rainbow (blue at the N-terminus through red at the C-terminus) or one color per chain.

— Local backbone conformation —

DSSP 8-state secondary structure assigns each residue one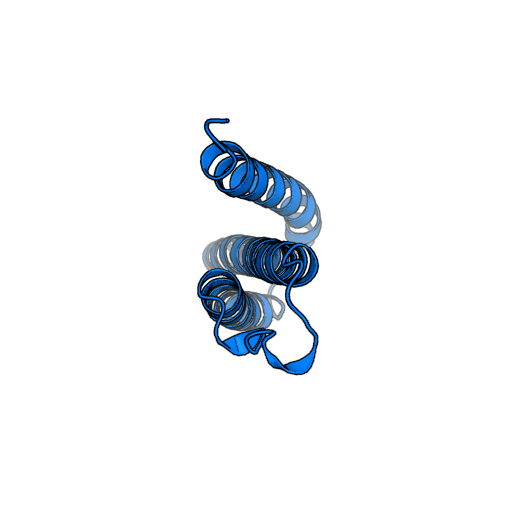 of H (α-helix), G (3₁₀-helix), I (π-helix), E (extended β-strand), B (isolated β-bridge), T (hydrogen-bonded turn), S (bend), or '-' (coil). The assignment is computed from backbone hydrogen-bond geometry via the Kabsch–Sander algorithm.

P-SEA three-state annotation labels each residue as helix, strand, or coil based purely on the geometry of the Cα trace. It serves as a fallback when the full backbone (and thus DSSP) is unavailable.

The φ/ψ torsion pair specif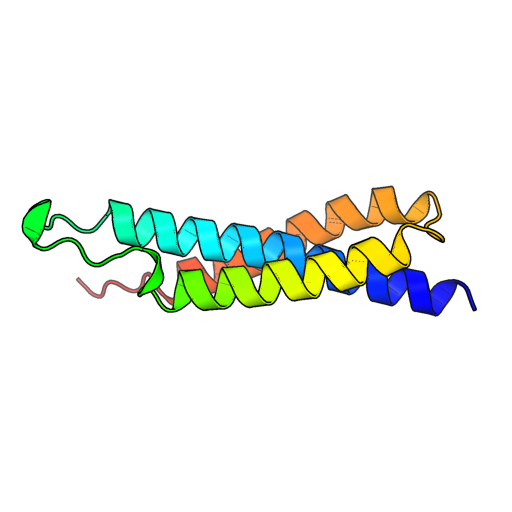ies the backbone conformation at each residue. φ rotates about the N–Cα bond, ψ about the Cα–C bond. Steric clashes forbid most of the (φ, ψ) plane — the allowed regions (α-helix basin, β-sheet basin, left-handed helix) are the Ramachandran-allowed regions.

— Global shape and packing —

The geometric summary reports three shape descriptors. Rg (radius of gyration) measures how spread out the Cα atoms are about their centre of mass; compact globular proteins have small Rg, elongated or unfolded ones large. Cα contacts (<8 Å, |i−j|>4) count long-range residue pairs in spatial proximity — high for tightly packed folds, near zero for rods or random coil. The bounding-box extents give the protein's footprint along x, y, z in Å.

Accessible surface area quantifies burial. A residue with SASA near zero is packed into the hydrophobic core; one with SASA >100 Å² sits on the surface. Computed here via the Shrake–Rupley numerical algorithm with a 1.4 Å probe.

Plot images: a contact map (which residues are close in 3D, as an N×N binary image), a Ramachandran scatter (backbone torsion angles, revealing secondary-structure composition at a glance), and — for AlphaFold structures — a PAE heatmap (pairwise prediction confidence).

— Structural neighborhood —

The Foldseek 3Di string encodes local tertiary geometry as a 20-letter alphabet — one character per residue — derived from the relative positions of nearby Cα atoms. Unlike the amino-acid sequence, 3Di is a direct function of the 3D structure, so two proteins with the same fold have similar 3Di strings even at low sequence identity.

Nearest PDB neighbors are the top structural matches found by Foldseek when searching this structure against the entire Protein Data Bank. Each hit reports a TM-score (0 to 1; >0.5 almost always implies the same fold) and an E-value. These are *structural* homologs — they may share no detectable sequence similarity.

— Confidence and disorder —

For AlphaFold models, the B-factor field carries pLDDT — the model's own estimate of local accuracy on a 0–100 scale. Regions with pLDDT<50 should be treated as essentially unmodeled; they often correspond to intrinsically disordered segments.

B-factor (Debye–Waller factor) reflects atomic displacement in the crystal lattice. It is an experimental observable (units Å²), not a prediction; low values mean the atom is pinned down, high values mean it moves or is heterogeneous across the crystal.

Predicted aligned error is AlphaFold's pairwise confidence. Unlike pLDDT (per-residue), PAE is per-residue-pair and captures whether two parts of the structure are correctly placed relative to each other. Units are ångströms of expected positional error.